Protein AF-A0A954X5Y8-F1 (afdb_monomer_lite)

pLDDT: mean 75.01, std 13.69, range [36.34, 90.25]

Secondary structure (DSSP, 8-state):
--HHHHHHHHHHHHHHHHHHHHHHHHHHHHHHHHTHHHHHHHHHHSS-HHHHHHHHHHHHHHHHHHHHHHHHHHHHHHHHHHHHHHTTHHHHHHHTT--THHHHHHHHHHHHHHHHHHHHHHHHHHHHHHTTS--

Structure (mmCIF, N/CA/C/O backbone):
data_AF-A0A954X5Y8-F1
#
_entry.id   AF-A0A954X5Y8-F1
#
loop_
_atom_site.group_PDB
_atom_site.id
_atom_site.type_symbol
_atom_site.label_atom_id
_atom_site.label_alt_id
_atom_site.label_comp_id
_atom_site.label_asym_id
_atom_site.label_entity_id
_atom_site.label_seq_id
_atom_site.pdbx_PDB_ins_code
_atom_site.Cartn_x
_atom_site.Cartn_y
_atom_site.Cartn_z
_atom_site.occupancy
_atom_site.B_iso_or_equiv
_atom_site.auth_seq_id
_atom_site.auth_comp_id
_atom_site.auth_asym_id
_atom_site.auth_atom_id
_atom_site.pdbx_PDB_model_num
ATOM 1 N N . MET A 1 1 ? -21.603 -0.732 4.232 1.00 60.34 1 MET A N 1
ATOM 2 C CA . MET A 1 1 ? -20.396 0.066 4.533 1.00 60.34 1 MET A CA 1
ATOM 3 C C . MET A 1 1 ? -20.817 1.386 5.135 1.00 60.34 1 MET A C 1
ATOM 5 O O . MET A 1 1 ? -21.650 2.073 4.548 1.00 60.34 1 MET A O 1
ATOM 9 N N . THR A 1 2 ? -20.288 1.709 6.307 1.00 77.62 2 THR A N 1
ATOM 10 C CA . THR A 1 2 ? -20.499 3.005 6.960 1.00 77.62 2 THR A CA 1
ATOM 11 C C . THR A 1 2 ? -19.696 4.099 6.237 1.00 77.62 2 THR A C 1
ATOM 13 O O . THR A 1 2 ? -18.813 3.811 5.424 1.00 77.62 2 THR A O 1
ATOM 16 N N . ARG A 1 3 ? -20.004 5.381 6.488 1.00 81.50 3 ARG A N 1
ATOM 17 C CA . ARG A 1 3 ? -19.231 6.507 5.920 1.00 81.50 3 ARG A CA 1
ATOM 18 C C . ARG A 1 3 ? -17.758 6.452 6.345 1.00 81.50 3 ARG A C 1
ATOM 20 O O . ARG A 1 3 ? -16.892 6.781 5.538 1.00 81.50 3 ARG A O 1
ATOM 27 N N . PHE A 1 4 ? -17.508 5.965 7.561 1.00 83.00 4 PHE A N 1
ATOM 28 C CA . PHE A 1 4 ? -16.179 5.743 8.115 1.00 83.00 4 PHE A CA 1
ATOM 29 C C . PHE A 1 4 ? -15.389 4.691 7.321 1.00 83.00 4 PHE A C 1
ATOM 31 O O . PHE A 1 4 ? -14.278 4.976 6.881 1.00 83.00 4 PHE A O 1
ATOM 38 N N . ASP A 1 5 ? -15.990 3.533 7.014 1.00 82.06 5 ASP A N 1
ATOM 39 C CA . ASP A 1 5 ? -15.320 2.479 6.230 1.00 82.06 5 ASP A CA 1
ATOM 40 C C . ASP A 1 5 ? -14.845 3.003 4.867 1.00 82.06 5 ASP A C 1
ATOM 42 O O . ASP A 1 5 ? -13.731 2.730 4.427 1.00 82.06 5 ASP A O 1
ATOM 46 N N . ARG A 1 6 ? -15.686 3.796 4.189 1.00 85.00 6 ARG A N 1
ATOM 47 C CA . ARG A 1 6 ? -15.352 4.370 2.877 1.00 85.00 6 ARG A CA 1
ATOM 48 C C . ARG A 1 6 ? -14.243 5.418 2.970 1.00 85.00 6 ARG A C 1
ATOM 50 O O . ARG A 1 6 ? -13.442 5.531 2.043 1.00 85.00 6 ARG A O 1
ATOM 57 N N . TYR A 1 7 ? -14.220 6.199 4.046 1.00 87.38 7 TYR A N 1
ATOM 58 C CA . TYR A 1 7 ? -13.146 7.151 4.305 1.00 87.38 7 TYR A CA 1
ATOM 59 C C . TYR A 1 7 ? -11.816 6.421 4.514 1.00 87.38 7 TYR A C 1
ATOM 61 O O . TYR A 1 7 ? -10.848 6.718 3.812 1.00 87.38 7 TYR A O 1
ATOM 69 N N . LEU A 1 8 ? -11.810 5.400 5.373 1.00 86.50 8 LEU A N 1
ATOM 70 C CA . LEU A 1 8 ? -10.625 4.599 5.663 1.00 86.50 8 LEU A CA 1
ATOM 71 C C . LEU A 1 8 ? -10.102 3.879 4.411 1.00 86.50 8 LEU A C 1
ATOM 73 O O . LEU A 1 8 ? -8.908 3.924 4.135 1.00 86.50 8 LEU A O 1
ATOM 77 N N . LEU A 1 9 ? -10.994 3.303 3.598 1.00 86.81 9 LEU A N 1
ATOM 78 C CA . LEU A 1 9 ? -10.636 2.679 2.318 1.00 86.81 9 LEU A CA 1
ATOM 79 C C . LEU A 1 9 ? -9.986 3.668 1.344 1.00 86.81 9 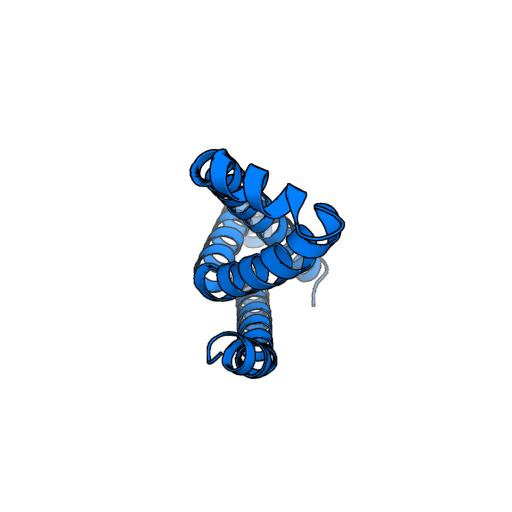LEU A C 1
ATOM 81 O O . LEU A 1 9 ? -8.970 3.356 0.728 1.00 86.81 9 LEU A O 1
ATOM 85 N N . ARG A 1 10 ? -10.549 4.875 1.203 1.00 87.50 10 ARG A N 1
ATOM 86 C CA . ARG A 1 10 ? -9.961 5.914 0.341 1.00 87.50 10 ARG A CA 1
ATOM 87 C C . ARG A 1 10 ? -8.598 6.360 0.850 1.00 87.50 10 ARG A C 1
ATOM 89 O O . ARG A 1 10 ? -7.717 6.616 0.034 1.00 87.50 10 ARG A O 1
ATOM 96 N N . PHE A 1 11 ? -8.433 6.477 2.164 1.00 87.88 11 PHE A N 1
ATOM 97 C CA . PHE A 1 11 ? -7.153 6.835 2.762 1.00 87.88 11 PHE A CA 1
ATOM 98 C C . PHE A 1 11 ? -6.107 5.742 2.519 1.00 87.88 11 PHE A C 1
ATOM 100 O O . PHE A 1 11 ? -5.040 6.035 1.988 1.00 87.88 11 PHE A O 1
ATOM 107 N N . PHE A 1 12 ? -6.460 4.484 2.778 1.00 88.62 12 PHE A N 1
ATOM 108 C CA . PHE A 1 12 ? -5.609 3.323 2.527 1.00 88.62 12 PHE A CA 1
ATOM 109 C C . PHE A 1 12 ? -5.127 3.256 1.071 1.00 88.62 12 PHE A C 1
ATOM 111 O O . PHE A 1 12 ? -3.927 3.162 0.826 1.00 88.62 12 PHE A O 1
ATOM 118 N N . VAL A 1 13 ? -6.038 3.389 0.098 1.00 88.00 13 VAL A N 1
ATOM 119 C CA . VAL A 1 13 ? -5.680 3.373 -1.332 1.00 88.00 13 VAL A CA 1
ATOM 120 C C . VAL A 1 13 ? -4.778 4.553 -1.699 1.00 88.00 13 VAL A C 1
ATOM 122 O O . VAL A 1 13 ? -3.813 4.373 -2.437 1.00 88.00 13 VAL A O 1
ATOM 125 N N . LYS A 1 14 ? -5.039 5.754 -1.165 1.00 88.56 14 LYS A N 1
ATOM 126 C CA . LYS A 1 14 ? -4.162 6.916 -1.386 1.00 88.56 14 LYS A CA 1
ATOM 127 C C . LYS A 1 14 ? -2.751 6.660 -0.869 1.00 88.56 14 LYS A C 1
ATOM 129 O O . LYS A 1 14 ? -1.795 6.908 -1.595 1.00 88.56 14 LYS A O 1
ATOM 134 N N . VAL A 1 15 ? -2.625 6.157 0.358 1.00 89.38 15 VAL A N 1
ATOM 135 C CA . VAL A 1 15 ? -1.322 5.848 0.960 1.00 89.38 15 VAL A CA 1
ATOM 136 C C . VAL A 1 15 ? -0.595 4.782 0.146 1.00 89.38 15 VAL A C 1
ATOM 138 O O . VAL A 1 15 ? 0.585 4.946 -0.144 1.00 89.38 15 VAL A O 1
ATOM 141 N N . LEU A 1 16 ? -1.299 3.732 -0.277 1.00 87.56 16 LEU A N 1
ATOM 142 C CA . LEU A 1 16 ? -0.727 2.669 -1.096 1.00 87.56 16 LEU A CA 1
ATOM 143 C C . LEU A 1 16 ? -0.188 3.198 -2.433 1.00 87.56 16 LEU A C 1
ATOM 145 O O . LEU A 1 16 ? 0.941 2.881 -2.797 1.00 87.56 16 LEU A O 1
ATOM 149 N N . ILE A 1 17 ? -0.952 4.044 -3.131 1.00 87.19 17 ILE A N 1
ATOM 150 C CA . ILE A 1 17 ? -0.519 4.665 -4.393 1.00 87.19 17 ILE A CA 1
ATOM 151 C C . ILE A 1 17 ? 0.704 5.558 -4.169 1.00 87.19 17 ILE A C 1
ATOM 153 O O . ILE A 1 17 ? 1.653 5.493 -4.945 1.00 87.19 17 ILE A O 1
ATOM 157 N N . ILE A 1 18 ? 0.706 6.370 -3.109 1.00 89.50 18 ILE A N 1
ATOM 158 C CA . ILE A 1 18 ? 1.835 7.252 -2.795 1.00 89.50 18 ILE A CA 1
ATOM 159 C C . ILE A 1 18 ? 3.089 6.424 -2.503 1.00 89.50 18 ILE A C 1
ATOM 161 O O . ILE A 1 18 ? 4.121 6.670 -3.116 1.00 89.50 18 ILE A O 1
ATOM 165 N N . LEU A 1 19 ? 2.997 5.410 -1.635 1.00 88.69 19 LEU A N 1
ATOM 166 C CA . LEU A 1 19 ? 4.118 4.516 -1.327 1.00 88.69 19 LEU A CA 1
ATOM 167 C C . LEU A 1 19 ? 4.651 3.829 -2.584 1.00 88.69 19 LEU A C 1
ATOM 169 O O . LEU A 1 19 ? 5.863 3.789 -2.799 1.00 88.69 19 LEU A O 1
ATOM 173 N N . PHE A 1 20 ? 3.746 3.334 -3.428 1.00 85.12 20 PHE A N 1
ATOM 174 C CA . PHE A 1 20 ? 4.107 2.668 -4.668 1.00 85.12 20 PHE A CA 1
ATOM 175 C C . PHE A 1 20 ? 4.842 3.606 -5.628 1.00 85.12 20 PHE A C 1
ATOM 177 O O . PHE A 1 20 ? 5.913 3.252 -6.116 1.00 85.12 20 PHE A O 1
ATOM 184 N N . ILE A 1 21 ? 4.307 4.806 -5.871 1.00 85.81 21 ILE A N 1
ATOM 185 C CA . ILE A 1 21 ? 4.927 5.799 -6.758 1.00 85.81 21 ILE A CA 1
ATOM 186 C C . ILE A 1 21 ? 6.263 6.272 -6.187 1.00 85.81 21 ILE A C 1
ATOM 188 O O . ILE A 1 21 ? 7.230 6.378 -6.932 1.00 85.81 21 ILE A O 1
ATOM 192 N N . SER A 1 22 ? 6.350 6.529 -4.881 1.00 88.31 22 SER A N 1
ATOM 193 C CA . SER A 1 22 ? 7.590 6.988 -4.251 1.00 88.31 22 SER A CA 1
ATOM 194 C C . SER A 1 22 ? 8.705 5.951 -4.361 1.00 88.31 22 SER A C 1
ATOM 196 O O . SER A 1 22 ? 9.814 6.293 -4.766 1.00 88.31 22 SER A O 1
ATOM 198 N N . ILE A 1 23 ? 8.421 4.686 -4.042 1.00 85.00 23 ILE A N 1
ATOM 199 C CA . ILE A 1 23 ? 9.436 3.628 -4.100 1.00 85.00 23 ILE A CA 1
ATOM 200 C C . ILE A 1 23 ? 9.774 3.285 -5.553 1.00 85.00 23 ILE A C 1
ATOM 202 O O . ILE A 1 23 ? 10.952 3.192 -5.887 1.00 85.00 23 ILE A O 1
ATOM 206 N N . SER A 1 24 ? 8.772 3.151 -6.426 1.00 81.06 24 SER A N 1
ATOM 207 C CA . SER A 1 24 ? 9.003 2.855 -7.849 1.00 81.06 24 SER A CA 1
ATOM 208 C C . SER A 1 24 ? 9.720 4.001 -8.566 1.00 81.06 24 SER A C 1
ATOM 210 O O . SER A 1 24 ? 10.545 3.771 -9.442 1.00 81.06 24 SER A O 1
ATOM 212 N N . GLY A 1 25 ? 9.430 5.249 -8.196 1.00 82.44 25 GLY A N 1
ATOM 213 C CA . GLY A 1 25 ? 10.123 6.422 -8.719 1.00 82.44 25 GLY A CA 1
ATOM 214 C C . GLY A 1 25 ? 11.582 6.462 -8.271 1.00 82.44 25 GLY A C 1
ATOM 215 O O . GLY A 1 25 ? 12.466 6.735 -9.078 1.00 82.44 25 GLY A O 1
ATOM 216 N N . LEU A 1 26 ? 11.853 6.125 -7.008 1.00 86.38 26 LEU A N 1
ATOM 217 C CA . LEU A 1 26 ? 13.221 6.035 -6.505 1.00 86.38 26 LEU A CA 1
ATOM 218 C C . LEU A 1 26 ? 14.024 4.952 -7.240 1.00 86.38 26 LEU A C 1
ATOM 220 O O . LEU A 1 26 ? 15.149 5.216 -7.660 1.00 86.38 26 LEU A O 1
ATOM 224 N N . THR A 1 27 ? 13.452 3.760 -7.439 1.00 76.50 27 THR A N 1
ATOM 225 C CA . THR A 1 27 ? 14.129 2.681 -8.178 1.00 76.50 27 THR A CA 1
ATOM 226 C C . THR A 1 27 ? 14.332 3.035 -9.647 1.00 76.50 27 THR A C 1
ATOM 228 O O . THR A 1 27 ? 15.417 2.801 -10.167 1.00 76.50 27 THR A O 1
ATOM 231 N N . MET A 1 28 ? 13.351 3.678 -10.287 1.00 75.62 28 MET A N 1
ATOM 232 C CA . MET A 1 28 ? 13.462 4.202 -11.653 1.00 75.62 28 MET A CA 1
ATOM 233 C C . MET A 1 28 ? 14.645 5.163 -11.804 1.00 75.62 28 MET A C 1
ATOM 235 O O . MET A 1 28 ? 15.433 5.035 -12.738 1.00 75.62 28 MET A O 1
ATOM 239 N N . VAL A 1 29 ? 14.798 6.111 -10.877 1.00 82.38 29 VAL A N 1
ATOM 240 C CA . VAL A 1 29 ? 15.929 7.047 -10.895 1.00 82.38 29 VAL A CA 1
ATOM 241 C C . VAL A 1 29 ? 17.247 6.289 -10.750 1.00 82.38 29 VAL A C 1
ATOM 243 O O . VAL A 1 29 ? 18.149 6.494 -11.558 1.00 82.38 29 VAL A O 1
ATOM 246 N N . ILE A 1 30 ? 17.350 5.372 -9.784 1.00 81.69 30 ILE A N 1
ATOM 247 C CA . ILE A 1 30 ? 18.559 4.559 -9.594 1.00 81.69 30 ILE A CA 1
ATOM 248 C C . ILE A 1 30 ? 18.895 3.784 -10.875 1.00 81.69 30 ILE A C 1
ATOM 250 O O . ILE A 1 30 ? 20.023 3.859 -11.349 1.00 81.69 30 ILE A O 1
ATOM 254 N N . ASP A 1 31 ? 17.916 3.115 -11.482 1.00 75.25 31 ASP A N 1
ATOM 255 C CA . ASP A 1 31 ? 18.109 2.318 -12.695 1.00 75.25 31 ASP A CA 1
ATOM 256 C C . ASP A 1 31 ? 18.592 3.148 -13.891 1.00 75.25 31 ASP A C 1
ATOM 258 O O . ASP A 1 31 ? 19.475 2.702 -14.632 1.00 75.25 31 ASP A O 1
ATOM 262 N N . VAL A 1 32 ? 18.035 4.350 -14.077 1.00 70.69 32 VAL A N 1
ATOM 263 C CA . VAL A 1 32 ? 18.426 5.274 -15.155 1.00 70.69 32 VAL A CA 1
ATOM 264 C C . VAL A 1 32 ? 19.843 5.7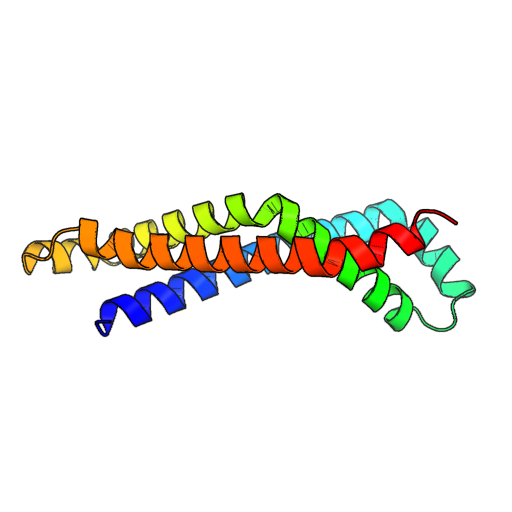95 -14.945 1.00 70.69 32 VAL A C 1
ATOM 266 O O . VAL A 1 32 ? 20.614 5.862 -15.900 1.00 70.69 32 VAL A O 1
ATOM 269 N N . PHE A 1 33 ? 20.205 6.144 -13.710 1.00 76.31 33 PHE A N 1
ATOM 270 C CA . PHE A 1 33 ? 21.551 6.623 -13.397 1.00 76.31 33 PHE A CA 1
ATOM 271 C C . PHE A 1 33 ? 22.595 5.505 -13.481 1.00 76.31 33 PHE A C 1
ATOM 273 O O . PHE A 1 33 ? 23.689 5.734 -13.994 1.00 76.31 33 PHE A O 1
ATOM 280 N N . SER A 1 34 ? 22.269 4.295 -13.022 1.00 74.94 34 SER A N 1
ATOM 281 C CA . SER A 1 34 ? 23.190 3.155 -13.043 1.00 74.94 34 SER A CA 1
ATOM 282 C C . SER A 1 34 ? 23.472 2.635 -14.452 1.00 74.94 34 SER A C 1
ATOM 284 O O . SER A 1 34 ? 24.600 2.236 -14.721 1.00 74.94 34 SER A O 1
ATOM 286 N N . ASN A 1 35 ? 22.491 2.670 -15.359 1.00 66.38 35 ASN A N 1
ATOM 287 C CA . ASN A 1 35 ? 22.637 2.153 -16.729 1.00 66.38 35 ASN A CA 1
ATOM 288 C C . ASN A 1 35 ? 22.647 3.279 -17.779 1.00 66.38 35 ASN A C 1
ATOM 290 O O . ASN A 1 35 ? 22.270 3.076 -18.933 1.00 66.38 35 ASN A O 1
ATOM 294 N N . PHE A 1 36 ? 23.061 4.487 -17.383 1.00 64.31 36 PHE A N 1
ATOM 295 C CA . PHE A 1 36 ? 22.993 5.697 -18.210 1.00 64.31 36 PHE A CA 1
ATOM 296 C C . PHE A 1 36 ? 23.698 5.546 -19.570 1.00 64.31 36 PHE A C 1
ATOM 298 O O . PHE A 1 36 ? 23.206 6.032 -20.588 1.00 64.31 36 PHE A O 1
ATOM 305 N N . THR A 1 37 ? 24.825 4.834 -19.608 1.00 61.53 37 THR A N 1
ATOM 306 C CA . THR A 1 37 ? 25.589 4.555 -20.834 1.00 61.53 37 THR A CA 1
ATOM 307 C C . THR A 1 37 ? 24.868 3.596 -21.781 1.00 61.53 37 THR A C 1
ATOM 309 O O . THR A 1 37 ? 24.906 3.801 -22.992 1.00 61.53 37 THR A O 1
ATOM 312 N N . GLU A 1 38 ? 24.161 2.600 -21.245 1.00 64.19 38 GLU A N 1
ATOM 313 C CA . GLU A 1 38 ? 23.368 1.638 -22.018 1.00 64.19 38 GLU A CA 1
ATOM 314 C C . GLU A 1 38 ? 22.115 2.305 -22.604 1.00 64.19 38 GLU A C 1
ATOM 316 O O . GLU A 1 38 ? 21.833 2.180 -23.796 1.00 64.19 38 GLU A O 1
ATOM 321 N N . PHE A 1 39 ? 21.410 3.117 -21.808 1.00 58.81 39 PHE A N 1
ATOM 322 C CA . PHE A 1 39 ? 20.263 3.898 -22.284 1.00 58.81 39 PHE A CA 1
ATOM 323 C C . PHE A 1 39 ? 20.654 4.921 -23.363 1.00 58.81 39 PHE A C 1
ATOM 325 O O . PHE A 1 39 ? 19.895 5.138 -24.311 1.00 58.81 39 PHE A O 1
ATOM 332 N N . ALA A 1 40 ? 21.848 5.517 -23.263 1.00 58.00 40 ALA A N 1
ATOM 333 C CA . ALA A 1 40 ? 22.377 6.426 -24.278 1.00 58.00 40 ALA A CA 1
ATOM 334 C C . ALA A 1 40 ? 22.713 5.720 -25.610 1.00 58.00 40 ALA A C 1
ATOM 336 O O . ALA A 1 40 ? 22.632 6.355 -26.665 1.00 58.00 40 ALA A O 1
ATOM 337 N N . GLN A 1 41 ? 23.058 4.426 -25.584 1.00 57.25 41 GLN A N 1
ATOM 338 C CA . GLN A 1 41 ? 23.265 3.613 -26.790 1.00 57.25 41 GLN A CA 1
ATOM 339 C C . GLN A 1 41 ? 21.940 3.137 -27.405 1.00 57.25 41 GLN A C 1
ATOM 341 O O . GLN A 1 41 ? 21.719 3.367 -28.593 1.00 57.25 41 GLN A O 1
ATOM 346 N N . TYR A 1 42 ? 21.011 2.587 -26.614 1.00 54.97 42 TYR A N 1
ATOM 347 C CA . TYR A 1 42 ? 19.702 2.133 -27.118 1.00 54.97 42 TYR A CA 1
ATOM 348 C C . TYR A 1 42 ? 18.828 3.273 -27.673 1.00 54.97 42 TYR A C 1
ATOM 350 O O . TYR A 1 42 ? 18.050 3.069 -28.607 1.00 54.97 42 TYR A O 1
ATOM 358 N N . GLY A 1 43 ? 18.992 4.499 -27.164 1.00 52.41 43 GLY A N 1
ATOM 359 C CA . GLY A 1 43 ? 18.315 5.688 -27.692 1.00 52.41 43 GLY A CA 1
ATOM 360 C C . GLY A 1 43 ? 18.703 6.065 -29.130 1.00 52.41 43 GLY A C 1
ATOM 361 O O . GLY A 1 43 ? 17.956 6.807 -29.768 1.00 52.41 43 GLY A O 1
ATOM 362 N N . LYS A 1 44 ? 19.829 5.561 -29.661 1.00 52.69 44 LYS A N 1
ATOM 363 C CA . LYS A 1 44 ? 20.292 5.856 -31.029 1.00 52.69 44 LYS A CA 1
ATOM 364 C C . LYS A 1 44 ? 19.747 4.912 -32.105 1.00 52.69 44 LYS A C 1
ATOM 366 O O . LYS A 1 44 ? 19.688 5.327 -33.257 1.00 52.69 44 LYS A O 1
ATOM 371 N N . GLU A 1 45 ? 19.333 3.692 -31.762 1.00 55.31 45 GLU A N 1
ATOM 372 C CA . GLU A 1 45 ? 18.940 2.666 -32.749 1.00 55.31 45 GLU A CA 1
ATOM 373 C C . GLU A 1 45 ? 17.418 2.424 -32.832 1.00 55.31 45 GLU A C 1
ATOM 375 O O . GLU A 1 45 ? 16.928 1.928 -33.843 1.00 55.31 45 GLU A O 1
ATOM 380 N N . GLY A 1 46 ? 16.640 2.810 -31.812 1.00 49.03 46 GLY A N 1
ATOM 381 C CA . GLY A 1 46 ? 15.253 2.348 -31.625 1.00 49.03 46 GLY A CA 1
ATOM 382 C C . GLY A 1 46 ? 14.106 3.319 -31.944 1.00 49.03 46 GLY A C 1
ATOM 383 O O . GLY A 1 46 ? 13.020 3.142 -31.403 1.00 49.03 46 GLY A O 1
ATOM 384 N N . GLY A 1 47 ? 14.301 4.366 -32.753 1.00 50.97 47 GLY A N 1
ATOM 385 C CA . GLY A 1 47 ? 13.180 5.156 -33.305 1.00 50.97 47 GLY A CA 1
ATOM 386 C C . GLY A 1 47 ? 12.338 5.989 -32.317 1.00 50.97 47 GLY A C 1
ATOM 387 O O . GLY A 1 47 ? 11.321 6.548 -32.718 1.00 50.97 47 GLY A O 1
ATOM 388 N N . GLY A 1 48 ? 12.753 6.125 -31.053 1.00 57.12 48 GLY A N 1
ATOM 389 C CA . GLY A 1 48 ? 12.112 7.019 -30.085 1.00 57.12 48 GLY A CA 1
ATOM 390 C C . GLY A 1 48 ? 12.207 6.524 -28.643 1.00 57.12 48 GLY A C 1
ATOM 391 O O . GLY A 1 48 ? 11.607 5.520 -28.270 1.00 57.12 48 GLY A O 1
ATOM 392 N N . ILE A 1 49 ? 12.909 7.291 -27.804 1.00 55.38 49 ILE A N 1
ATOM 393 C CA . ILE A 1 49 ? 13.192 6.976 -26.392 1.00 55.38 49 ILE A CA 1
ATOM 394 C C . ILE A 1 49 ? 11.902 6.687 -25.605 1.00 55.38 49 ILE A C 1
ATOM 396 O O . ILE A 1 49 ? 11.886 5.801 -24.760 1.00 55.38 49 ILE A O 1
ATOM 400 N N . GLY A 1 50 ? 10.805 7.391 -25.910 1.00 55.94 50 GLY A N 1
ATOM 401 C CA . GLY A 1 50 ? 9.544 7.291 -25.173 1.00 55.94 50 GLY A CA 1
ATOM 402 C C . GLY A 1 50 ? 8.794 5.967 -25.341 1.00 55.94 50 GLY A C 1
ATOM 403 O O . GLY A 1 50 ? 8.214 5.488 -24.373 1.00 55.94 50 GLY A O 1
ATOM 404 N N . GLN A 1 51 ? 8.812 5.353 -26.527 1.00 53.66 51 GLN A N 1
ATOM 405 C CA . GLN A 1 51 ? 8.022 4.145 -26.801 1.00 53.66 51 GLN A CA 1
ATOM 406 C C . GLN A 1 51 ? 8.710 2.889 -26.246 1.00 53.66 51 GLN A C 1
ATOM 408 O O . GLN A 1 51 ? 8.060 2.055 -25.616 1.00 53.66 51 GLN A O 1
ATOM 413 N N . VAL A 1 52 ? 10.041 2.832 -26.364 1.00 56.94 52 VAL A N 1
ATOM 414 C CA . VAL A 1 52 ? 10.877 1.809 -25.719 1.00 56.94 52 VAL A CA 1
ATOM 415 C C . VAL A 1 52 ? 10.826 1.954 -24.197 1.00 56.94 52 VAL A C 1
ATOM 417 O O . VAL A 1 52 ? 10.660 0.953 -23.504 1.00 56.94 52 VAL A O 1
ATOM 420 N N . LEU A 1 53 ? 10.871 3.184 -23.657 1.00 58.03 53 LEU A N 1
ATOM 421 C CA . LEU A 1 53 ? 10.674 3.394 -22.219 1.00 58.03 53 LEU A CA 1
ATOM 422 C C . LEU A 1 53 ? 9.310 2.882 -21.761 1.00 58.03 53 LEU A C 1
ATOM 424 O O . LEU A 1 53 ? 9.252 2.249 -20.719 1.00 58.03 53 LEU A O 1
ATOM 428 N N . LEU A 1 54 ? 8.227 3.140 -22.499 1.00 58.12 54 LEU A N 1
ATOM 429 C CA . LEU A 1 54 ? 6.876 2.793 -22.053 1.00 58.12 54 LEU A CA 1
ATOM 430 C C . LEU A 1 54 ? 6.638 1.274 -22.028 1.00 58.12 54 LEU A C 1
ATOM 432 O O . LEU A 1 54 ? 6.063 0.770 -21.062 1.00 58.12 54 LEU A O 1
ATOM 436 N N . GLU A 1 55 ? 7.127 0.532 -23.028 1.00 59.78 55 GLU A N 1
ATOM 437 C CA . GLU A 1 55 ? 7.075 -0.940 -23.022 1.00 59.78 55 GLU A CA 1
ATOM 438 C C . GLU A 1 55 ? 7.999 -1.547 -21.953 1.00 59.78 55 GLU A C 1
ATOM 440 O O . GLU A 1 55 ? 7.592 -2.470 -21.241 1.00 59.78 55 GLU A O 1
ATOM 445 N N . TYR A 1 56 ? 9.219 -1.017 -21.795 1.00 58.38 56 TYR A N 1
ATOM 446 C CA . TYR A 1 56 ? 10.202 -1.553 -20.848 1.00 58.38 56 TYR A CA 1
ATOM 447 C C . TYR A 1 56 ? 9.842 -1.221 -19.390 1.00 58.38 56 TYR A C 1
ATOM 449 O O . TYR A 1 56 ? 9.908 -2.087 -18.514 1.00 58.38 56 TYR A O 1
ATOM 457 N N . TYR A 1 57 ? 9.393 0.009 -19.113 1.00 61.75 57 TYR A N 1
ATOM 458 C CA . TYR A 1 57 ? 8.943 0.417 -17.779 1.00 61.75 57 TYR A CA 1
ATOM 459 C C . TYR A 1 57 ? 7.569 -0.132 -17.424 1.00 61.75 57 TYR A C 1
ATOM 461 O O . TYR A 1 57 ? 7.375 -0.484 -16.265 1.00 61.75 57 TYR A O 1
ATOM 469 N N . GLY A 1 58 ? 6.634 -0.264 -18.370 1.00 63.84 58 GLY A N 1
ATOM 470 C CA . GLY A 1 58 ? 5.325 -0.861 -18.093 1.00 63.84 58 GLY A CA 1
ATOM 471 C C . GLY A 1 58 ? 5.471 -2.278 -17.535 1.00 63.84 58 GLY A C 1
ATOM 472 O O . GLY A 1 58 ? 4.999 -2.570 -16.434 1.00 63.84 58 GLY A O 1
ATOM 473 N N . ALA A 1 59 ? 6.234 -3.120 -18.239 1.00 62.78 59 ALA A N 1
ATOM 474 C CA . ALA A 1 59 ? 6.558 -4.483 -17.821 1.00 62.78 59 ALA A CA 1
ATOM 475 C C . ALA A 1 59 ? 7.266 -4.545 -16.462 1.00 62.78 59 ALA A C 1
ATOM 477 O O . ALA A 1 59 ? 6.930 -5.358 -15.596 1.00 62.78 59 ALA A O 1
ATOM 478 N N . ARG A 1 60 ? 8.253 -3.666 -16.264 1.00 66.00 60 ARG A N 1
ATOM 479 C CA . ARG A 1 60 ? 9.090 -3.654 -15.064 1.00 66.00 60 ARG A CA 1
ATOM 480 C C . ARG A 1 60 ? 8.335 -3.155 -13.835 1.00 66.00 60 ARG A C 1
ATOM 482 O O . ARG A 1 60 ? 8.489 -3.741 -12.769 1.00 66.00 60 ARG A O 1
ATOM 489 N N . ILE A 1 61 ? 7.481 -2.142 -13.981 1.00 66.88 61 ILE A N 1
ATOM 490 C CA . ILE A 1 61 ? 6.594 -1.636 -12.921 1.00 66.88 61 ILE A CA 1
ATOM 491 C C . ILE A 1 61 ? 5.579 -2.710 -12.520 1.00 66.88 61 ILE A C 1
ATOM 493 O O . ILE A 1 61 ? 5.356 -2.915 -11.328 1.00 66.88 61 ILE A O 1
ATOM 497 N N . LEU A 1 62 ? 5.007 -3.437 -13.486 1.00 67.44 62 LEU A N 1
ATOM 498 C CA . LEU A 1 62 ? 4.084 -4.548 -13.224 1.00 67.44 62 LEU A CA 1
ATOM 499 C C . LEU A 1 62 ? 4.772 -5.695 -12.464 1.00 67.44 62 LEU A C 1
ATOM 501 O O . LEU A 1 62 ? 4.240 -6.176 -11.463 1.00 67.44 62 LEU A O 1
ATOM 505 N N . ALA A 1 63 ? 5.977 -6.093 -12.882 1.00 66.56 63 ALA A N 1
ATOM 506 C CA . ALA A 1 63 ? 6.765 -7.114 -12.188 1.00 66.56 63 ALA A CA 1
ATOM 507 C C . ALA A 1 63 ? 7.241 -6.654 -10.798 1.00 66.56 63 ALA A C 1
ATOM 509 O O . ALA A 1 63 ? 7.306 -7.452 -9.860 1.00 66.56 63 ALA A O 1
ATOM 510 N N . PHE A 1 64 ? 7.569 -5.368 -10.651 1.00 70.62 64 PHE A N 1
ATOM 511 C CA . PHE A 1 64 ? 7.920 -4.767 -9.368 1.00 70.62 64 PHE A CA 1
ATOM 512 C C . PHE A 1 64 ? 6.723 -4.783 -8.417 1.00 70.62 64 PHE A C 1
ATOM 514 O O . PHE A 1 64 ? 6.866 -5.222 -7.274 1.00 70.62 64 PHE A O 1
ATOM 521 N N . PHE A 1 65 ? 5.541 -4.390 -8.905 1.00 73.38 65 PHE A N 1
ATOM 522 C CA . PHE A 1 65 ? 4.289 -4.439 -8.155 1.00 73.38 65 PHE A CA 1
ATOM 523 C C . PHE A 1 65 ? 3.981 -5.855 -7.670 1.00 73.38 65 PHE A C 1
ATOM 525 O O . PHE A 1 65 ? 3.719 -6.025 -6.485 1.00 73.38 65 PHE A O 1
ATOM 532 N N . ASP A 1 66 ? 4.101 -6.880 -8.518 1.00 71.19 66 ASP A N 1
ATOM 533 C CA . ASP A 1 66 ? 3.835 -8.269 -8.107 1.00 71.19 66 ASP A CA 1
ATOM 534 C C . ASP A 1 66 ? 4.723 -8.720 -6.931 1.00 71.19 66 ASP A C 1
ATOM 536 O O . ASP A 1 66 ? 4.242 -9.317 -5.968 1.00 71.19 66 ASP A O 1
ATOM 540 N N . ARG A 1 67 ? 6.014 -8.358 -6.942 1.00 71.44 67 ARG A N 1
ATOM 541 C CA . ARG A 1 67 ? 6.941 -8.729 -5.856 1.00 71.44 67 ARG A CA 1
ATOM 542 C C . ARG A 1 67 ? 6.743 -7.923 -4.575 1.00 71.44 67 ARG A C 1
ATOM 544 O O . ARG A 1 67 ? 7.000 -8.441 -3.491 1.00 71.44 67 ARG A O 1
ATOM 551 N N . THR A 1 68 ? 6.343 -6.657 -4.680 1.00 77.62 68 THR A N 1
ATOM 552 C CA . THR A 1 68 ? 6.326 -5.716 -3.541 1.00 77.62 68 THR A CA 1
ATOM 553 C C . THR A 1 68 ? 4.930 -5.397 -3.012 1.00 77.62 68 THR A C 1
ATOM 555 O O . THR A 1 68 ? 4.808 -4.799 -1.941 1.00 77.62 68 THR A O 1
ATOM 558 N N . ASN A 1 69 ? 3.870 -5.855 -3.685 1.00 80.06 69 ASN A N 1
ATOM 559 C CA . ASN A 1 69 ? 2.482 -5.580 -3.313 1.00 80.06 69 ASN A CA 1
ATOM 560 C C . ASN A 1 69 ? 2.164 -5.950 -1.854 1.00 80.06 69 ASN A C 1
ATOM 562 O O . ASN A 1 69 ? 1.606 -5.135 -1.121 1.00 80.06 69 ASN A O 1
ATOM 566 N N . ALA A 1 70 ? 2.556 -7.145 -1.400 1.00 82.56 70 ALA A N 1
ATOM 567 C CA . ALA A 1 70 ? 2.284 -7.582 -0.028 1.00 82.56 70 ALA A CA 1
ATOM 568 C C . ALA A 1 70 ? 2.879 -6.617 1.016 1.00 82.56 70 ALA A C 1
ATOM 570 O O . ALA A 1 70 ? 2.233 -6.285 2.012 1.00 82.56 70 ALA A O 1
ATOM 571 N N . LEU A 1 71 ? 4.087 -6.114 0.748 1.00 86.75 71 LEU A N 1
ATOM 572 C CA . LEU A 1 71 ? 4.794 -5.185 1.622 1.00 86.75 71 LEU A CA 1
ATOM 573 C C . LEU A 1 71 ? 4.123 -3.803 1.612 1.00 86.75 71 LEU A C 1
ATOM 575 O O . LEU A 1 71 ? 3.895 -3.224 2.674 1.00 86.75 71 LEU A O 1
ATOM 579 N N . PHE A 1 72 ? 3.714 -3.305 0.441 1.00 87.19 72 PHE A N 1
ATOM 580 C CA . PHE A 1 72 ? 2.976 -2.043 0.339 1.00 87.19 72 PHE A CA 1
ATOM 581 C C . PHE A 1 72 ? 1.590 -2.100 0.980 1.00 87.19 72 PHE A C 1
ATOM 583 O O . PHE A 1 72 ? 1.197 -1.137 1.637 1.00 87.19 72 PHE A O 1
ATOM 590 N N . CYS A 1 73 ? 0.870 -3.216 0.857 1.00 86.75 73 CYS A N 1
ATOM 591 C CA . CYS A 1 73 ? -0.403 -3.422 1.549 1.00 86.75 73 CYS A CA 1
ATOM 592 C C . CYS A 1 73 ? -0.234 -3.339 3.068 1.00 86.75 73 CYS A C 1
ATOM 594 O O . CYS A 1 73 ? -1.020 -2.667 3.739 1.00 86.75 73 CYS A O 1
ATOM 596 N N . LEU A 1 74 ? 0.806 -3.981 3.606 1.00 87.81 74 LEU A N 1
ATOM 597 C CA . LEU A 1 74 ? 1.097 -3.951 5.036 1.00 87.81 74 LEU A CA 1
ATOM 598 C C . LEU A 1 74 ? 1.454 -2.535 5.504 1.00 87.81 74 LEU A C 1
ATOM 600 O O . LEU A 1 74 ? 0.865 -2.042 6.466 1.00 87.81 74 LEU A O 1
ATOM 604 N N . LEU A 1 75 ? 2.348 -1.846 4.790 1.00 90.25 75 LEU A N 1
ATOM 605 C CA . LEU A 1 75 ? 2.722 -0.467 5.113 1.00 90.25 75 LEU A CA 1
ATOM 606 C C . LEU A 1 75 ? 1.527 0.486 5.038 1.00 90.25 75 LEU A C 1
ATOM 608 O O . LEU A 1 75 ? 1.328 1.287 5.949 1.00 90.25 75 LEU A O 1
ATOM 612 N N . ALA A 1 76 ? 0.699 0.382 3.998 1.00 88.69 76 ALA A N 1
ATOM 613 C CA . ALA A 1 76 ? -0.488 1.215 3.854 1.00 88.69 76 ALA A CA 1
ATOM 614 C C . ALA A 1 76 ? -1.503 0.970 4.982 1.00 88.69 76 ALA A C 1
ATOM 616 O O . ALA A 1 76 ? -2.124 1.921 5.464 1.00 88.69 76 ALA A O 1
ATOM 617 N N . ALA A 1 77 ? -1.650 -0.276 5.446 1.00 87.81 77 ALA A N 1
ATOM 618 C CA . ALA A 1 77 ? -2.530 -0.616 6.562 1.00 87.81 77 ALA A CA 1
ATOM 619 C C . ALA A 1 77 ? -2.006 -0.036 7.883 1.00 87.81 77 ALA A C 1
ATOM 621 O O . ALA A 1 77 ? -2.749 0.654 8.584 1.00 87.81 77 ALA A O 1
ATOM 622 N N . VAL A 1 78 ? -0.719 -0.243 8.184 1.00 90.25 78 VAL A N 1
ATOM 623 C CA . VAL A 1 78 ? -0.063 0.308 9.382 1.00 90.25 78 VAL A CA 1
ATOM 624 C C . VAL A 1 78 ? -0.155 1.830 9.390 1.00 90.25 78 VAL A C 1
ATOM 626 O O . VAL A 1 78 ? -0.539 2.418 10.396 1.00 90.25 78 VAL A O 1
ATOM 629 N N . PHE A 1 79 ? 0.123 2.474 8.259 1.00 89.38 79 PHE A N 1
ATOM 630 C CA . PHE A 1 79 ? 0.066 3.926 8.146 1.00 89.38 79 PHE A CA 1
ATOM 631 C C . PHE A 1 79 ? -1.363 4.464 8.291 1.00 89.38 79 PHE A C 1
ATOM 633 O O . PHE A 1 79 ? -1.569 5.492 8.929 1.00 89.38 79 PHE A O 1
ATOM 640 N N . SER A 1 80 ? -2.365 3.754 7.761 1.00 87.69 80 SER A N 1
ATOM 641 C CA . SER A 1 80 ? -3.781 4.108 7.942 1.00 87.69 80 SER A CA 1
ATOM 642 C C . SER A 1 80 ? -4.201 4.064 9.409 1.00 87.69 80 SER A C 1
ATOM 644 O O . SER A 1 80 ? -4.869 4.981 9.884 1.00 87.69 80 SER A O 1
ATOM 646 N N . ILE A 1 81 ? -3.770 3.036 10.143 1.00 87.69 81 ILE A N 1
ATOM 647 C CA . ILE A 1 81 ? -4.043 2.904 11.580 1.00 87.69 81 ILE A CA 1
ATOM 648 C C . ILE A 1 81 ? -3.286 3.976 12.373 1.00 87.69 81 ILE A C 1
ATOM 650 O O . ILE A 1 81 ? -3.881 4.650 13.213 1.00 87.69 81 ILE A O 1
ATOM 654 N N . ALA A 1 82 ? -2.001 4.178 12.081 1.00 89.00 82 ALA A N 1
ATOM 655 C CA . ALA A 1 82 ? -1.175 5.185 12.742 1.00 89.00 82 ALA A CA 1
ATOM 656 C C . ALA A 1 82 ? -1.731 6.600 12.535 1.00 89.00 82 ALA A C 1
ATOM 658 O O . ALA A 1 82 ? -1.737 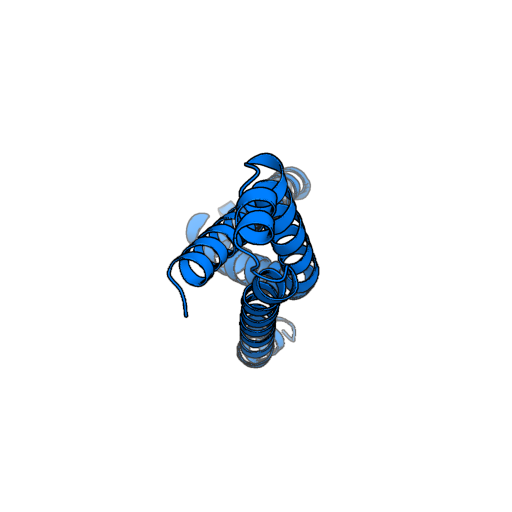7.410 13.461 1.00 89.00 82 ALA A O 1
ATOM 659 N N . TRP A 1 83 ? -2.250 6.894 11.340 1.00 87.31 83 TRP A N 1
ATOM 660 C CA . TRP A 1 83 ? -2.911 8.163 11.058 1.00 87.31 83 TRP A CA 1
ATOM 661 C C . TRP A 1 83 ? -4.162 8.355 11.919 1.00 87.31 83 TRP A C 1
ATOM 663 O O . TRP A 1 83 ? -4.318 9.402 12.541 1.00 87.31 83 TRP A O 1
ATOM 673 N N . LEU A 1 84 ? -5.003 7.322 12.020 1.00 86.62 84 LEU A N 1
ATOM 674 C CA . LEU A 1 84 ? -6.229 7.337 12.820 1.00 86.62 84 LEU A CA 1
ATOM 675 C C . LEU A 1 84 ? -5.961 7.501 14.327 1.00 86.62 84 LEU A C 1
ATOM 677 O O . LEU A 1 84 ? -6.739 8.129 15.048 1.00 86.62 84 LEU A O 1
ATOM 681 N N . GLN A 1 85 ? -4.852 6.936 14.808 1.00 87.00 85 GLN A N 1
ATOM 682 C CA . GLN A 1 85 ? -4.370 7.145 16.173 1.00 87.00 85 GLN A CA 1
ATOM 683 C C . GLN A 1 85 ? -3.860 8.578 16.362 1.00 87.00 85 GLN A C 1
ATOM 685 O O . GLN A 1 85 ? -4.206 9.227 17.345 1.00 87.00 85 GLN A O 1
ATOM 690 N N . ARG A 1 86 ? -3.097 9.108 15.396 1.00 88.50 86 ARG A N 1
ATOM 691 C CA . ARG A 1 86 ? -2.546 10.470 15.445 1.00 88.50 86 ARG A CA 1
ATOM 692 C C . ARG A 1 86 ? -3.629 11.552 15.434 1.00 88.50 86 ARG A C 1
ATOM 694 O O . ARG A 1 86 ? -3.445 12.586 16.070 1.00 88.50 86 ARG A O 1
ATOM 701 N N . THR A 1 87 ? -4.741 11.335 14.733 1.00 89.00 87 THR A N 1
ATOM 702 C CA . THR A 1 87 ? -5.877 12.273 14.713 1.00 89.00 87 THR A CA 1
ATOM 703 C C . THR A 1 87 ? -6.835 12.100 15.896 1.00 89.00 87 THR A C 1
ATOM 705 O O . THR A 1 87 ? -7.822 12.825 15.980 1.00 89.00 87 THR A O 1
ATOM 708 N N . ASN A 1 88 ? -6.557 11.176 16.828 1.00 86.81 88 ASN A N 1
ATOM 709 C CA . ASN A 1 88 ? -7.457 10.778 17.921 1.00 86.81 88 ASN A CA 1
ATOM 710 C C . ASN A 1 88 ? -8.842 10.282 17.451 1.00 86.81 88 ASN A C 1
ATOM 712 O O . ASN A 1 88 ? -9.758 10.135 18.262 1.00 86.81 88 ASN A O 1
ATOM 716 N N . GLU A 1 89 ? -9.005 9.961 16.163 1.00 86.88 89 GLU A N 1
ATOM 717 C CA . GLU A 1 89 ? -10.242 9.390 15.620 1.00 86.88 89 GLU A CA 1
ATOM 718 C C . GLU A 1 89 ? -10.505 7.996 16.206 1.00 86.88 89 GLU A C 1
ATOM 720 O O . GLU A 1 89 ? -11.650 7.652 16.496 1.00 86.88 89 GLU A O 1
ATOM 725 N N . MET A 1 90 ? -9.447 7.217 16.463 1.00 83.88 90 MET A N 1
ATOM 726 C CA . MET A 1 90 ? -9.560 5.917 17.134 1.00 83.88 90 MET A CA 1
ATOM 727 C C . MET A 1 90 ? -10.103 6.059 18.565 1.00 83.88 90 MET A C 1
ATOM 729 O O . MET A 1 90 ? -10.985 5.308 18.976 1.00 83.88 90 MET A O 1
ATOM 733 N N . THR A 1 91 ? -9.638 7.068 19.304 1.00 84.56 91 THR A N 1
ATOM 734 C CA . THR A 1 91 ? -10.107 7.382 20.662 1.00 84.56 91 THR A CA 1
ATOM 735 C C . THR A 1 91 ? -11.575 7.812 20.662 1.00 84.56 91 THR A C 1
ATOM 737 O O . THR A 1 91 ? -12.345 7.377 21.517 1.00 84.56 91 THR A O 1
ATOM 740 N N . ALA A 1 92 ? -11.995 8.607 19.671 1.00 86.81 92 ALA A N 1
ATOM 741 C CA . ALA A 1 92 ? -13.391 9.014 19.511 1.00 86.81 92 ALA A CA 1
ATOM 742 C C . ALA A 1 92 ? -14.321 7.822 19.211 1.00 86.81 92 ALA A C 1
ATOM 744 O O . ALA A 1 92 ? -15.420 7.740 19.759 1.00 86.81 92 ALA A O 1
ATOM 745 N N . LEU A 1 93 ? -13.877 6.870 18.382 1.00 85.81 93 LEU A N 1
ATOM 746 C CA . LEU A 1 93 ? -14.633 5.647 18.084 1.00 85.81 93 LEU A CA 1
ATOM 747 C C . LEU A 1 93 ? -14.796 4.752 19.317 1.00 85.81 93 LEU A C 1
ATOM 749 O O . LEU A 1 93 ? -15.894 4.248 19.560 1.00 85.81 93 LEU A O 1
ATOM 753 N N . LEU A 1 94 ? -13.732 4.593 20.110 1.00 85.12 94 LEU A N 1
ATOM 754 C CA . LEU A 1 94 ? -13.773 3.832 21.360 1.00 85.12 94 LEU A CA 1
ATOM 755 C C . LEU A 1 94 ? -14.705 4.488 22.389 1.00 85.12 94 LEU A C 1
ATOM 757 O O . LEU A 1 94 ? -15.498 3.791 23.020 1.00 85.12 94 LEU A O 1
ATOM 761 N N . ALA A 1 95 ? -14.681 5.820 22.505 1.00 87.81 95 ALA A N 1
ATOM 762 C CA . ALA A 1 95 ? -15.599 6.571 23.367 1.00 87.81 95 ALA A CA 1
ATOM 763 C C . ALA A 1 95 ? -17.071 6.442 22.926 1.00 87.81 95 ALA A C 1
ATOM 765 O O . ALA A 1 95 ? -17.971 6.449 23.761 1.00 87.81 95 ALA A O 1
ATOM 766 N N . ALA A 1 96 ? -17.319 6.262 21.625 1.00 86.31 96 ALA A N 1
ATOM 767 C CA . ALA A 1 96 ? -18.638 5.955 21.073 1.00 86.31 96 ALA A CA 1
ATOM 768 C C . ALA A 1 96 ? -19.047 4.471 21.228 1.00 86.31 96 ALA A C 1
ATOM 770 O O . ALA A 1 96 ? -20.089 4.064 20.711 1.00 86.31 96 ALA A O 1
ATOM 771 N N . GLY A 1 97 ? -18.234 3.646 21.902 1.00 85.94 97 GLY A N 1
ATOM 772 C CA . GLY A 1 97 ? -18.493 2.220 22.120 1.00 85.94 97 GLY A CA 1
ATOM 773 C C . GLY A 1 97 ? -18.280 1.343 20.882 1.00 85.94 97 GLY A C 1
ATOM 774 O O . GLY A 1 97 ? -18.744 0.202 20.845 1.00 85.94 97 GLY A O 1
ATOM 775 N N . ILE A 1 98 ? -17.606 1.851 19.844 1.00 84.25 98 ILE A N 1
ATOM 776 C CA . ILE A 1 98 ? -17.333 1.085 18.626 1.00 84.25 98 ILE A CA 1
ATOM 777 C C . ILE A 1 98 ? -16.045 0.274 18.831 1.00 84.25 98 ILE A C 1
ATOM 779 O O . ILE A 1 98 ? -14.995 0.858 19.098 1.00 84.25 98 ILE A O 1
ATOM 783 N N . PRO A 1 99 ? -16.081 -1.062 18.666 1.00 82.06 99 PRO A N 1
ATOM 784 C CA . PRO A 1 99 ? -14.901 -1.892 18.862 1.00 82.06 99 PRO A CA 1
ATOM 785 C C . PRO A 1 99 ? -13.855 -1.640 17.770 1.00 82.06 99 PRO A C 1
ATOM 787 O O . PRO A 1 99 ? -14.178 -1.612 16.578 1.00 82.06 99 PRO A O 1
ATOM 790 N N . GLU A 1 100 ? -12.585 -1.570 18.167 1.00 78.69 100 GLU A N 1
ATOM 791 C CA . GLU A 1 100 ? -11.423 -1.395 17.278 1.00 78.69 100 GLU A CA 1
ATOM 792 C C . GLU A 1 100 ? -11.360 -2.429 16.138 1.00 78.69 100 GLU A C 1
ATOM 794 O O . GLU A 1 100 ? -10.955 -2.123 15.016 1.00 78.69 100 GLU A O 1
ATOM 799 N N . GLN A 1 101 ? -11.865 -3.643 16.377 1.00 79.62 101 GLN A N 1
ATOM 800 C CA . GLN A 1 101 ? -11.905 -4.728 15.394 1.00 79.62 101 GLN A CA 1
ATOM 801 C C . GLN A 1 101 ? -12.721 -4.366 14.142 1.00 79.62 101 GLN A C 1
ATOM 803 O O . GLN A 1 101 ? -12.478 -4.903 13.057 1.00 79.62 101 GLN A O 1
ATOM 808 N N . ARG A 1 102 ? -13.689 -3.444 14.257 1.00 79.94 102 ARG A N 1
ATOM 809 C CA . ARG A 1 102 ? -14.449 -2.952 13.099 1.00 79.94 102 ARG A CA 1
ATOM 810 C C . ARG A 1 102 ? -13.615 -2.087 12.164 1.00 79.94 102 ARG A C 1
ATOM 812 O O . ARG A 1 102 ? -13.939 -2.058 10.984 1.00 79.94 102 ARG A O 1
ATOM 819 N N . VAL A 1 103 ? -12.554 -1.448 12.653 1.00 80.19 103 VAL A N 1
ATOM 820 C CA . VAL A 1 103 ? -11.619 -0.647 11.844 1.00 80.19 103 VAL A CA 1
ATOM 821 C C . VAL A 1 103 ? -10.668 -1.556 11.059 1.00 80.19 103 VAL A C 1
ATOM 823 O O . VAL A 1 103 ? -10.348 -1.275 9.907 1.00 80.19 103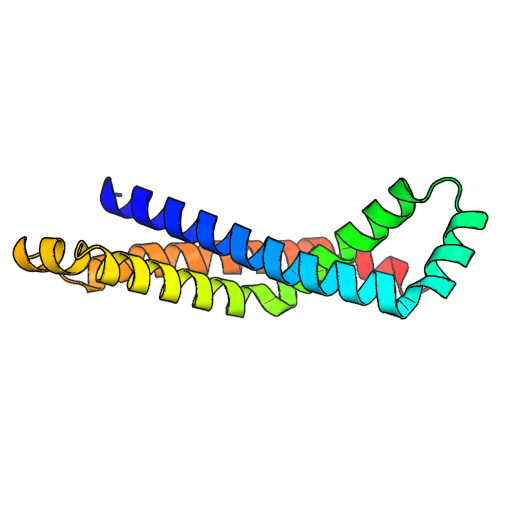 VAL A O 1
ATOM 826 N N . ALA A 1 104 ? -10.278 -2.697 11.637 1.00 81.25 104 ALA A N 1
ATOM 827 C CA . ALA A 1 104 ? -9.410 -3.671 10.974 1.00 81.25 104 ALA A CA 1
ATOM 828 C C . ALA A 1 104 ? -10.107 -4.406 9.812 1.00 81.25 104 ALA A C 1
ATOM 830 O O . ALA A 1 104 ? -9.495 -4.630 8.770 1.00 81.25 104 ALA A O 1
ATOM 831 N N . LYS A 1 105 ? -11.399 -4.744 9.945 1.00 84.94 105 LYS A N 1
ATOM 832 C CA . LYS A 1 105 ? -12.174 -5.448 8.900 1.00 84.94 105 LYS A CA 1
ATOM 833 C C . LYS A 1 105 ? -12.094 -4.814 7.498 1.00 84.94 105 LYS A C 1
ATOM 835 O O . LYS A 1 105 ? -11.752 -5.536 6.562 1.00 84.94 105 LYS A O 1
ATOM 840 N N . PRO A 1 106 ? -12.400 -3.517 7.296 1.00 83.56 106 PRO A N 1
ATOM 841 C CA . PRO A 1 106 ? -12.330 -2.896 5.975 1.00 83.56 106 PRO A CA 1
ATOM 842 C C . PRO A 1 106 ? -10.902 -2.846 5.423 1.00 83.56 106 PRO A C 1
ATOM 844 O O . PRO A 1 106 ? -10.738 -3.003 4.217 1.00 83.56 106 PRO A O 1
ATOM 847 N N . LEU A 1 107 ? -9.880 -2.695 6.275 1.00 85.50 107 LEU A N 1
ATOM 848 C CA . LEU A 1 107 ? -8.480 -2.748 5.846 1.00 85.50 107 LEU A CA 1
ATOM 849 C C . LEU A 1 107 ? -8.114 -4.141 5.333 1.00 85.50 107 LEU A C 1
ATOM 851 O O . LEU A 1 107 ? -7.594 -4.250 4.230 1.00 85.50 107 LEU A O 1
ATOM 855 N N . VAL A 1 108 ? -8.467 -5.201 6.068 1.00 85.81 108 VAL A N 1
ATOM 856 C CA . VAL A 1 108 ? -8.209 -6.589 5.647 1.00 85.81 108 VAL A CA 1
ATOM 857 C C . VAL A 1 108 ? -8.910 -6.902 4.326 1.00 85.81 108 VAL A C 1
ATOM 859 O O . VAL A 1 108 ? -8.284 -7.455 3.428 1.00 85.81 108 VAL A O 1
ATOM 862 N N . ILE A 1 109 ? -10.179 -6.508 4.168 1.00 86.38 109 ILE A N 1
ATOM 863 C CA . ILE A 1 109 ? -10.919 -6.692 2.907 1.00 86.38 109 ILE A CA 1
ATOM 864 C C . ILE A 1 109 ? -10.227 -5.947 1.755 1.00 86.38 109 ILE A C 1
ATOM 866 O O . ILE A 1 109 ? -10.114 -6.491 0.658 1.00 86.38 109 ILE A O 1
ATOM 870 N N . ALA A 1 110 ? -9.734 -4.729 1.995 1.00 85.50 110 ALA A N 1
ATOM 871 C CA . ALA A 1 110 ? -9.000 -3.959 0.994 1.00 85.50 110 ALA A CA 1
ATOM 872 C C . ALA A 1 110 ? -7.683 -4.632 0.605 1.00 85.50 110 ALA A C 1
ATOM 874 O O . ALA A 1 110 ? -7.398 -4.778 -0.580 1.00 85.50 110 ALA A O 1
ATOM 875 N N . SER A 1 111 ? -6.899 -5.077 1.590 1.00 84.50 111 SER A N 1
ATOM 876 C CA . SER A 1 111 ? -5.647 -5.799 1.358 1.00 84.50 111 SER A CA 1
ATOM 877 C C . SER A 1 111 ? -5.892 -7.085 0.572 1.00 84.50 111 SER A C 1
ATOM 879 O O . SER A 1 111 ? -5.151 -7.378 -0.361 1.00 84.50 111 SER A O 1
ATOM 881 N N . LEU A 1 112 ? -6.966 -7.815 0.890 1.00 86.44 112 LEU A N 1
ATOM 882 C CA . LEU A 1 112 ? -7.351 -9.025 0.168 1.00 86.44 112 LEU A CA 1
ATOM 883 C C . LEU A 1 112 ? -7.726 -8.713 -1.287 1.00 86.44 112 LEU A C 1
ATOM 885 O O . LEU A 1 112 ? -7.292 -9.412 -2.197 1.00 86.44 112 LEU A O 1
ATOM 889 N N . ALA A 1 113 ? -8.485 -7.638 -1.518 1.00 86.38 113 ALA A N 1
ATOM 890 C CA . ALA A 1 113 ? -8.854 -7.199 -2.862 1.00 86.38 113 ALA A CA 1
ATOM 891 C C . ALA A 1 113 ? -7.622 -6.815 -3.699 1.00 86.38 113 ALA A C 1
ATOM 893 O O . ALA A 1 113 ? -7.537 -7.190 -4.866 1.00 86.38 113 ALA A O 1
ATOM 894 N N . ILE A 1 114 ? -6.644 -6.122 -3.108 1.00 83.50 114 ILE A N 1
ATOM 895 C CA . ILE A 1 114 ? -5.392 -5.776 -3.796 1.00 83.50 114 ILE A CA 1
ATOM 896 C C . ILE A 1 114 ? -4.530 -7.024 -4.036 1.00 83.50 114 ILE A C 1
ATOM 898 O O . ILE A 1 114 ? -3.926 -7.153 -5.099 1.00 83.50 114 ILE A O 1
ATOM 902 N N . ALA A 1 115 ? -4.482 -7.963 -3.090 1.00 83.12 115 ALA A N 1
ATOM 903 C CA . ALA A 1 115 ? -3.776 -9.230 -3.268 1.00 83.12 115 ALA A CA 1
ATOM 904 C C . ALA A 1 115 ? -4.375 -10.058 -4.416 1.00 83.12 115 ALA A C 1
ATOM 906 O O . ALA A 1 115 ? -3.631 -10.555 -5.257 1.00 83.12 115 ALA A O 1
ATOM 907 N N . LEU A 1 116 ? -5.707 -10.140 -4.504 1.00 83.69 116 LEU A N 1
ATOM 908 C CA . LEU A 1 116 ? -6.403 -10.788 -5.620 1.00 83.69 116 LEU A CA 1
ATOM 909 C C . LEU A 1 116 ? -6.150 -10.072 -6.947 1.00 83.69 116 LEU A C 1
ATOM 911 O O . LEU A 1 116 ? -5.935 -10.728 -7.960 1.00 83.69 116 LEU A O 1
ATOM 915 N N . LEU A 1 117 ? -6.135 -8.737 -6.947 1.00 81.00 117 LEU A N 1
ATOM 916 C CA . LEU A 1 117 ? -5.836 -7.953 -8.144 1.00 81.00 117 LEU A CA 1
ATOM 917 C C . LEU A 1 117 ? -4.401 -8.198 -8.627 1.00 81.00 117 LEU A C 1
ATOM 919 O O . LEU A 1 117 ? -4.182 -8.351 -9.825 1.00 81.00 117 LEU A O 1
ATOM 923 N N . ALA A 1 118 ? -3.435 -8.305 -7.713 1.00 74.38 118 ALA A N 1
ATOM 924 C CA . ALA A 1 118 ? -2.068 -8.682 -8.061 1.00 74.38 118 ALA A CA 1
ATOM 925 C C . ALA A 1 118 ? -1.967 -10.129 -8.555 1.00 74.38 118 ALA A C 1
ATOM 927 O O . ALA A 1 118 ? -1.300 -10.365 -9.555 1.00 74.38 118 ALA A O 1
ATOM 928 N N . ALA A 1 119 ? -2.666 -11.075 -7.922 1.00 76.06 119 ALA A N 1
ATOM 929 C CA . ALA A 1 119 ? -2.706 -12.466 -8.372 1.00 76.06 119 ALA A CA 1
ATOM 930 C C . ALA A 1 119 ? -3.311 -12.594 -9.781 1.00 76.06 119 ALA A C 1
ATOM 932 O O . ALA A 1 119 ? -2.733 -13.254 -10.639 1.00 76.06 119 ALA A O 1
ATOM 933 N N . ALA A 1 120 ? -4.411 -11.888 -10.055 1.00 77.75 120 ALA A N 1
ATOM 934 C CA . ALA A 1 120 ? -5.016 -11.830 -11.382 1.00 77.75 120 ALA A CA 1
ATOM 935 C C . ALA A 1 120 ? -4.069 -11.186 -12.404 1.00 77.75 120 ALA A C 1
ATOM 937 O O . ALA A 1 120 ? -3.895 -11.703 -13.504 1.00 77.75 120 ALA A O 1
ATOM 938 N N . ASN A 1 121 ? -3.411 -10.083 -12.032 1.00 70.44 121 ASN A N 1
ATOM 939 C CA . ASN A 1 121 ? -2.415 -9.439 -12.881 1.00 70.44 121 ASN A CA 1
ATOM 940 C C . ASN A 1 121 ? -1.249 -10.389 -13.190 1.00 70.44 121 ASN A C 1
ATOM 942 O O . ASN A 1 121 ? -0.797 -10.462 -14.328 1.00 70.44 121 ASN A O 1
ATOM 946 N N . ARG A 1 122 ? -0.806 -11.170 -12.203 1.00 64.94 122 ARG A N 1
ATOM 947 C CA . ARG A 1 122 ? 0.239 -12.179 -12.352 1.00 64.94 122 ARG A CA 1
ATOM 948 C C . ARG A 1 122 ? -0.184 -13.301 -13.298 1.00 64.94 122 ARG A C 1
ATOM 950 O O . ARG A 1 122 ? 0.579 -13.625 -14.201 1.00 64.94 122 ARG A O 1
ATOM 957 N N . GLU A 1 123 ? -1.375 -13.865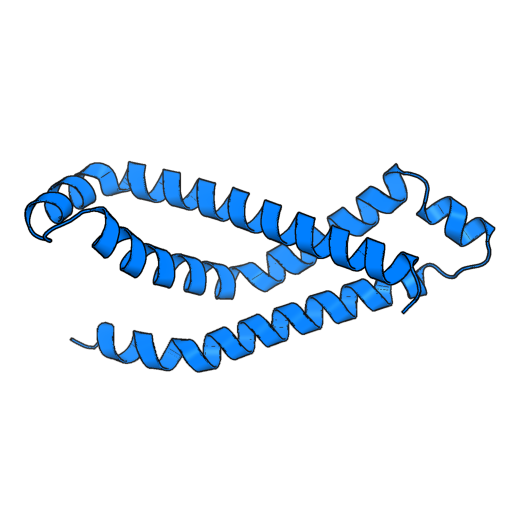 -13.133 1.00 67.38 123 GLU A N 1
ATOM 958 C CA . GLU A 1 123 ? -1.874 -14.955 -13.985 1.00 67.38 123 GLU A CA 1
ATOM 959 C C . GLU A 1 123 ? -2.171 -14.513 -15.425 1.00 67.38 123 GLU A C 1
ATOM 961 O O . GLU A 1 123 ? -1.938 -15.284 -16.353 1.00 67.38 123 GLU A O 1
ATOM 966 N N . LEU A 1 124 ? -2.616 -13.270 -15.632 1.00 64.50 124 LEU A N 1
ATOM 967 C CA . LEU A 1 124 ? -2.898 -12.722 -16.964 1.00 64.50 124 LEU A CA 1
ATOM 968 C C . LEU A 1 124 ? -1.652 -12.183 -17.682 1.00 64.50 124 LEU A C 1
ATOM 970 O O . LEU A 1 124 ? -1.599 -12.226 -18.910 1.00 64.50 124 LEU A O 1
ATOM 974 N N . MET A 1 125 ? -0.645 -11.682 -16.955 1.00 57.88 125 MET A N 1
ATOM 975 C CA . MET A 1 125 ? 0.558 -11.077 -17.553 1.00 57.88 125 MET A CA 1
ATOM 976 C C . MET A 1 125 ? 1.744 -12.043 -17.665 1.00 57.88 125 MET A C 1
ATOM 978 O O . MET A 1 125 ? 2.542 -11.899 -18.592 1.00 57.88 125 MET A O 1
ATOM 982 N N . LEU A 1 126 ? 1.874 -13.051 -16.788 1.00 56.72 126 LEU A N 1
ATOM 983 C CA . LEU A 1 126 ? 2.931 -14.073 -16.908 1.00 56.72 126 LEU A CA 1
ATOM 984 C C . LEU A 1 126 ? 2.953 -14.829 -18.252 1.00 56.72 126 LEU A C 1
ATOM 986 O O . LEU A 1 126 ? 4.058 -15.169 -18.683 1.00 56.72 126 LEU A O 1
ATOM 990 N N . PRO A 1 127 ? 1.824 -15.088 -18.944 1.00 56.12 127 PRO A N 1
ATOM 991 C CA . PRO A 1 127 ? 1.855 -15.680 -20.280 1.00 56.12 127 PRO A CA 1
ATOM 992 C C . PRO A 1 127 ? 2.542 -14.767 -21.306 1.00 56.12 127 PRO A C 1
ATOM 994 O O . PRO A 1 127 ? 3.383 -15.233 -22.067 1.00 56.12 127 PRO A O 1
ATOM 997 N N . ASN A 1 128 ? 2.278 -13.456 -21.269 1.00 55.41 128 ASN A N 1
ATOM 998 C CA . ASN A 1 128 ? 2.768 -12.509 -22.279 1.00 55.41 128 ASN A CA 1
ATOM 999 C C . ASN A 1 128 ? 4.278 -12.221 -22.200 1.00 55.41 128 ASN A C 1
ATOM 1001 O O . ASN A 1 128 ? 4.877 -11.844 -23.206 1.00 55.41 128 ASN A O 1
ATOM 1005 N N . TYR A 1 129 ? 4.914 -12.398 -21.036 1.00 52.44 129 TYR A N 1
ATOM 1006 C CA . TYR A 1 129 ? 6.363 -12.188 -20.887 1.00 52.44 129 TYR A CA 1
ATOM 1007 C C . TYR A 1 129 ? 7.198 -13.465 -21.048 1.00 52.44 129 TYR A C 1
ATOM 1009 O O . TYR A 1 129 ? 8.403 -13.362 -21.281 1.00 52.44 129 TYR A O 1
ATOM 1017 N N . ARG A 1 130 ? 6.593 -14.662 -20.973 1.00 46.56 130 ARG A N 1
ATOM 1018 C CA . ARG A 1 130 ? 7.301 -15.931 -21.245 1.00 46.56 130 ARG A CA 1
ATOM 1019 C C . ARG A 1 130 ? 7.712 -16.064 -22.715 1.00 46.56 130 ARG A C 1
ATOM 1021 O O . ARG A 1 130 ? 8.779 -16.608 -22.987 1.00 46.56 130 ARG A O 1
ATOM 1028 N N . ASP A 1 131 ? 6.941 -15.495 -23.638 1.00 49.09 131 ASP A N 1
ATOM 1029 C CA . ASP A 1 131 ? 7.245 -15.578 -25.072 1.00 49.09 131 ASP A CA 1
ATOM 1030 C C . ASP A 1 131 ? 8.325 -14.581 -25.535 1.00 49.09 131 ASP A C 1
ATOM 1032 O O . ASP A 1 131 ? 9.027 -14.854 -26.505 1.00 49.09 131 ASP A O 1
ATOM 1036 N N . LYS A 1 132 ? 8.541 -13.462 -24.823 1.00 49.72 132 LYS A N 1
ATOM 1037 C CA . LYS A 1 132 ? 9.605 -12.483 -25.148 1.00 49.72 132 LYS A CA 1
ATOM 1038 C C . LYS A 1 132 ? 10.986 -12.824 -24.551 1.00 49.72 132 LYS A C 1
ATOM 1040 O O . LYS A 1 132 ? 11.959 -12.193 -24.936 1.00 49.72 132 LYS A O 1
ATOM 1045 N N . LEU A 1 133 ? 11.084 -13.797 -23.637 1.00 43.94 133 LEU A N 1
ATOM 1046 C CA . LEU A 1 133 ? 12.339 -14.227 -22.982 1.00 43.94 133 LEU A CA 1
ATOM 1047 C C . LEU A 1 133 ? 12.906 -15.554 -23.522 1.00 43.94 133 LEU A C 1
ATOM 1049 O O . LEU A 1 133 ? 13.960 -15.992 -23.069 1.00 43.94 133 LEU A O 1
ATOM 1053 N N . SER A 1 134 ? 12.212 -16.211 -24.458 1.00 40.88 134 SER A N 1
ATOM 1054 C CA . SER A 1 134 ? 12.651 -17.468 -25.089 1.00 40.88 134 SER A CA 1
ATOM 1055 C C . SER A 1 134 ? 13.189 -17.293 -26.518 1.00 40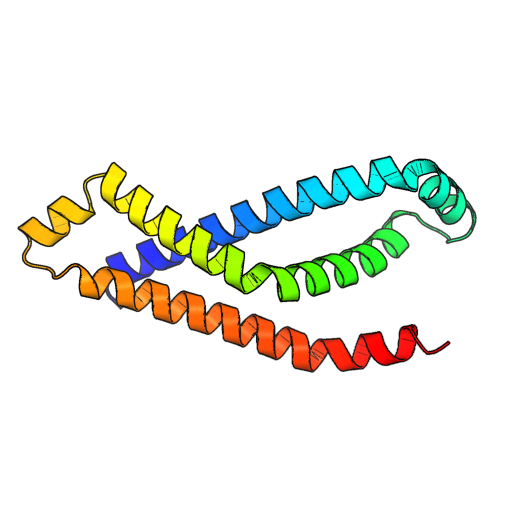.88 134 SER A C 1
ATOM 1057 O O . SER A 1 134 ? 13.364 -18.283 -27.231 1.00 40.88 134 SER A O 1
ATOM 1059 N N . ARG A 1 135 ? 13.478 -16.054 -26.933 1.00 36.34 135 ARG A N 1
ATOM 1060 C CA . ARG A 1 135 ? 14.172 -15.733 -28.186 1.00 36.34 135 ARG A CA 1
ATOM 1061 C C . ARG A 1 135 ? 15.425 -14.921 -27.928 1.00 36.34 135 ARG A C 1
ATOM 1063 O O . ARG A 1 135 ? 15.339 -13.987 -27.104 1.00 36.34 135 ARG A O 1
#

Foldseek 3Di:
DDPVLVVLLVQLVVQLVVVLCVVLVVVVVVVCVVCVVVLVVCCVPPPHSVVCCCVVSVVVSLVVCLVCVLVSLVVSLVVSVVVCVVVCVCVVCVVVVHDPVVSVVSSVVSSVVSNVVSVVSCVVCVVVVVVVVVD

Radius of gyration: 19.89 Å; chains: 1; bounding box: 46×30×57 Å

Sequence (135 aa):
MTRFDRYLLRFFVKVLIILFISISGLTMVIDVFSNFTEFAQYGKEGGGIGQVLLEYYGARILAFFDRTNALFCLLAAVFSIAWLQRTNEMTALLAAGIPEQRVAKPLVIASLAIALLAAANRELMLPNYRDKLSR